Protein AF-A0A3C0UA72-F1 (afdb_monomer_lite)

Foldseek 3Di:
DDPPPPPPPPPPQDFPDWDAQDWDADVVRTPDGGDTDTHTPPDDDD

pLDDT: mean 85.11, std 18.23, range [44.28, 98.38]

Secondary structure (DSSP, 8-state):
---------------SEEEEEEEEEETTEEEEEEEEEEE-TT----

Structure (mmCIF, N/CA/C/O backbone):
data_AF-A0A3C0UA72-F1
#
_entry.id   AF-A0A3C0UA72-F1
#
loop_
_atom_site.group_PDB
_atom_site.id
_atom_site.type_symbol
_atom_site.label_atom_id
_atom_site.label_alt_id
_atom_site.label_comp_id
_atom_site.label_asym_id
_atom_site.label_entity_id
_atom_site.label_seq_id
_atom_site.pdbx_PDB_ins_code
_atom_site.Cartn_x
_atom_site.Cartn_y
_atom_site.Cartn_z
_atom_site.occupancy
_atom_site.B_iso_or_equiv
_atom_site.auth_seq_id
_atom_site.auth_comp_id
_atom_site.auth_asym_id
_atom_site.auth_atom_id
_atom_site.pdbx_PDB_model_num
ATOM 1 N N . MET A 1 1 ? 29.626 -24.282 -33.349 1.00 47.12 1 MET A N 1
ATOM 2 C CA . MET A 1 1 ? 29.326 -22.839 -33.456 1.00 47.12 1 MET A CA 1
ATOM 3 C C . MET A 1 1 ? 28.031 -22.621 -32.705 1.00 47.12 1 MET A C 1
ATOM 5 O O . MET A 1 1 ? 27.102 -23.390 -32.891 1.00 47.12 1 MET A O 1
ATOM 9 N N . THR A 1 2 ? 28.077 -21.729 -31.728 1.00 44.28 2 THR A N 1
ATOM 10 C CA . THR A 1 2 ? 27.174 -21.618 -30.579 1.00 44.28 2 THR A CA 1
ATOM 11 C C . THR A 1 2 ? 25.725 -21.331 -30.966 1.00 44.28 2 THR A C 1
ATOM 13 O O . THR A 1 2 ? 25.446 -20.320 -31.608 1.00 44.28 2 THR A O 1
ATOM 16 N N . GLU A 1 3 ? 24.802 -22.174 -30.501 1.00 49.06 3 GLU A N 1
ATOM 17 C CA . GLU A 1 3 ? 23.394 -21.8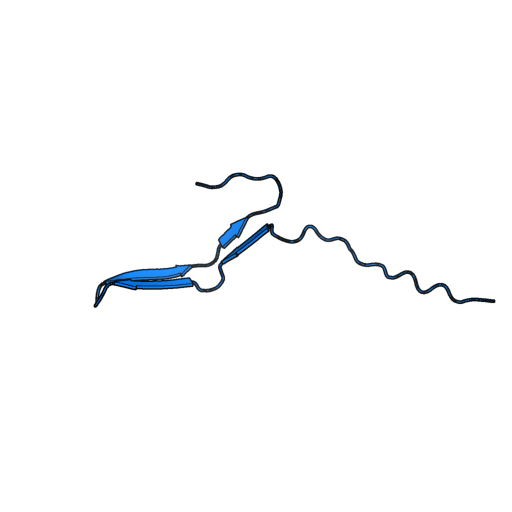07 -30.362 1.00 49.06 3 GLU A CA 1
ATOM 18 C C . GLU A 1 3 ? 23.284 -20.770 -29.241 1.00 49.06 3 GLU A C 1
ATOM 20 O O . GLU A 1 3 ? 23.304 -21.078 -28.051 1.00 49.06 3 GLU A O 1
ATOM 25 N N . THR A 1 4 ? 23.230 -19.499 -29.628 1.00 56.72 4 THR A N 1
ATOM 26 C CA . THR A 1 4 ? 22.884 -18.409 -28.720 1.00 56.72 4 THR A CA 1
ATOM 27 C C . THR A 1 4 ? 21.384 -18.482 -28.458 1.00 56.72 4 THR A C 1
ATOM 29 O O . THR A 1 4 ? 20.583 -17.921 -29.210 1.00 56.72 4 THR A O 1
ATOM 32 N N . THR A 1 5 ? 20.993 -19.181 -27.392 1.00 61.91 5 THR A N 1
ATOM 33 C CA . THR A 1 5 ? 19.633 -19.125 -26.851 1.00 61.91 5 THR A CA 1
ATOM 34 C C . THR A 1 5 ? 19.337 -17.684 -26.456 1.00 61.91 5 THR A C 1
ATOM 36 O O . THR A 1 5 ? 19.810 -17.180 -25.437 1.00 61.91 5 THR A O 1
ATOM 39 N N . LYS A 1 6 ? 18.561 -16.995 -27.296 1.00 50.44 6 LYS A N 1
ATOM 40 C CA . LYS A 1 6 ? 17.943 -15.718 -26.955 1.00 50.44 6 LYS A CA 1
ATOM 41 C C . LYS A 1 6 ? 17.039 -15.973 -25.758 1.00 50.44 6 LYS A C 1
ATOM 43 O O . LYS A 1 6 ? 15.948 -16.518 -25.911 1.00 50.44 6 LYS A O 1
ATOM 48 N N . ASN A 1 7 ? 17.492 -15.571 -24.576 1.00 57.75 7 ASN A N 1
ATOM 49 C CA . ASN A 1 7 ? 16.624 -15.422 -23.423 1.00 57.75 7 ASN A CA 1
ATOM 50 C C . ASN A 1 7 ? 15.694 -14.245 -23.734 1.00 57.75 7 ASN A C 1
ATOM 52 O O . ASN A 1 7 ? 15.972 -13.092 -23.415 1.00 57.75 7 ASN A O 1
ATOM 56 N N . ASN A 1 8 ? 14.618 -14.539 -24.459 1.00 56.47 8 ASN A N 1
ATOM 57 C CA . ASN A 1 8 ? 13.529 -13.620 -24.720 1.00 56.47 8 ASN A CA 1
ATOM 58 C C . ASN A 1 8 ? 12.712 -13.524 -23.430 1.00 56.47 8 ASN A C 1
ATOM 60 O O . ASN A 1 8 ? 11.583 -14.001 -23.350 1.00 56.47 8 ASN A O 1
ATOM 64 N N . ALA A 1 9 ? 13.313 -12.938 -22.391 1.00 55.66 9 ALA A N 1
ATOM 65 C CA . ALA A 1 9 ? 12.530 -12.305 -21.358 1.00 55.66 9 ALA A CA 1
ATOM 66 C C . ALA A 1 9 ? 11.781 -11.196 -22.091 1.00 55.66 9 ALA A C 1
ATOM 68 O O . ALA A 1 9 ? 12.343 -10.146 -22.403 1.00 55.66 9 ALA A O 1
ATOM 69 N N . SER A 1 10 ? 10.518 -11.446 -22.428 1.00 54.28 10 SER A N 1
ATOM 70 C CA . SER A 1 10 ? 9.587 -10.345 -22.543 1.00 54.28 10 SER A CA 1
ATOM 71 C C . SER A 1 10 ? 9.730 -9.596 -21.223 1.00 54.28 10 SER A C 1
ATOM 73 O O . SER A 1 10 ? 9.233 -10.068 -20.199 1.00 54.28 10 SER A O 1
ATOM 75 N N . SER A 1 11 ? 10.459 -8.478 -21.219 1.00 61.03 11 SER A N 1
ATOM 76 C CA . SER A 1 11 ? 10.379 -7.469 -20.165 1.00 61.03 11 SER A CA 1
ATOM 77 C C . SER A 1 11 ? 8.977 -6.870 -20.241 1.00 61.03 11 SER A C 1
ATOM 79 O O . SER A 1 11 ? 8.778 -5.719 -20.613 1.00 61.03 11 SER A O 1
ATOM 81 N N . GLY A 1 12 ? 7.976 -7.715 -19.993 1.00 69.62 12 GLY A N 1
ATOM 82 C CA . GLY A 1 12 ? 6.612 -7.320 -19.763 1.00 69.62 12 GLY A CA 1
ATOM 83 C C . GLY A 1 12 ? 6.661 -6.446 -18.532 1.00 69.62 12 GLY A C 1
ATOM 84 O O . GLY A 1 12 ? 7.312 -6.790 -17.547 1.00 69.62 12 GLY A O 1
ATOM 85 N N . ILE A 1 13 ? 6.054 -5.275 -18.639 1.00 80.56 13 ILE A N 1
ATOM 86 C CA . ILE A 1 13 ? 6.045 -4.287 -17.573 1.00 80.56 13 ILE A CA 1
ATOM 87 C C . ILE A 1 13 ? 5.503 -4.976 -16.312 1.00 80.56 13 ILE A C 1
ATOM 89 O O . ILE A 1 13 ? 4.329 -5.337 -16.251 1.00 80.56 13 ILE A O 1
ATOM 93 N N . VAL A 1 14 ? 6.377 -5.207 -15.330 1.00 90.94 14 VAL A N 1
ATOM 94 C CA . VAL A 1 14 ? 6.007 -5.826 -14.054 1.00 90.94 14 VAL A CA 1
ATOM 95 C C . VAL A 1 14 ? 5.365 -4.746 -13.187 1.00 90.94 14 VAL A C 1
ATOM 97 O O . VAL A 1 14 ? 5.921 -3.648 -13.098 1.00 90.94 14 VAL A O 1
ATOM 100 N N . PRO A 1 15 ? 4.219 -5.014 -12.539 1.00 94.19 15 PRO A N 1
ATOM 101 C CA . PRO A 1 15 ? 3.650 -4.072 -11.590 1.00 94.19 15 PRO A CA 1
ATOM 102 C C . PRO A 1 15 ? 4.638 -3.695 -10.488 1.00 94.19 15 PRO A C 1
ATOM 104 O O . PRO A 1 15 ? 5.304 -4.560 -9.922 1.00 94.19 15 PRO A O 1
ATOM 107 N N . ALA A 1 16 ? 4.693 -2.408 -10.154 1.00 94.94 16 ALA A N 1
ATOM 108 C CA . ALA A 1 16 ? 5.502 -1.909 -9.048 1.00 94.94 16 ALA A CA 1
ATOM 109 C C . ALA A 1 16 ? 4.912 -2.312 -7.688 1.00 94.94 16 ALA A C 1
ATOM 111 O O . ALA A 1 16 ? 5.652 -2.587 -6.747 1.00 94.94 16 ALA A O 1
ATOM 112 N N . VAL A 1 17 ? 3.580 -2.384 -7.587 1.00 95.81 17 VAL A N 1
ATOM 113 C CA . VAL A 1 17 ? 2.875 -2.892 -6.403 1.00 95.81 17 VAL A CA 1
ATOM 114 C C . VAL A 1 17 ? 1.791 -3.863 -6.847 1.00 95.81 17 VAL A C 1
ATOM 116 O O . VAL A 1 17 ? 1.047 -3.581 -7.787 1.00 95.81 17 VAL A O 1
ATOM 119 N N . LYS A 1 18 ? 1.678 -4.991 -6.142 1.00 96.75 18 LYS A N 1
ATOM 120 C CA . LYS A 1 18 ? 0.577 -5.945 -6.277 1.00 96.75 18 LYS A CA 1
ATOM 121 C C . LYS A 1 18 ? 0.032 -6.285 -4.891 1.00 96.75 18 LYS A C 1
ATOM 123 O O . LYS A 1 18 ? 0.727 -6.896 -4.085 1.00 96.75 18 LYS A O 1
ATOM 128 N N . ALA A 1 19 ? -1.204 -5.892 -4.622 1.00 97.44 19 ALA A N 1
ATOM 129 C CA . ALA A 1 19 ? -1.990 -6.369 -3.496 1.00 97.44 19 ALA A CA 1
ATOM 130 C C . ALA A 1 19 ? -2.881 -7.501 -4.005 1.00 97.44 19 ALA A C 1
ATOM 132 O O . ALA A 1 19 ? -3.583 -7.317 -4.998 1.00 97.44 19 ALA A O 1
ATOM 133 N N . THR A 1 20 ? -2.823 -8.664 -3.361 1.00 98.06 20 THR A N 1
ATOM 134 C CA . THR A 1 20 ? -3.662 -9.810 -3.719 1.00 98.06 20 THR A CA 1
ATOM 135 C C . THR A 1 20 ? -4.482 -10.245 -2.529 1.00 98.06 20 THR A C 1
ATOM 137 O O . THR A 1 20 ? -3.891 -10.582 -1.500 1.00 98.06 20 THR A O 1
ATOM 140 N N . GLN A 1 21 ? -5.804 -10.277 -2.676 1.00 98.38 21 GLN A N 1
ATOM 141 C CA . GLN A 1 21 ? -6.737 -10.750 -1.655 1.00 98.38 21 GLN A CA 1
ATOM 142 C C . GLN A 1 21 ? -6.398 -10.208 -0.259 1.00 98.38 21 GLN A C 1
ATOM 144 O O . GLN A 1 21 ? -6.277 -10.954 0.709 1.00 98.38 21 GLN A O 1
ATOM 149 N N . VAL A 1 22 ? -6.173 -8.899 -0.133 1.00 97.62 22 VAL A N 1
ATOM 150 C CA . VAL A 1 22 ? -5.744 -8.315 1.141 1.00 97.62 22 VAL A CA 1
ATOM 151 C C . VAL A 1 22 ? -6.903 -8.297 2.134 1.00 97.62 22 VAL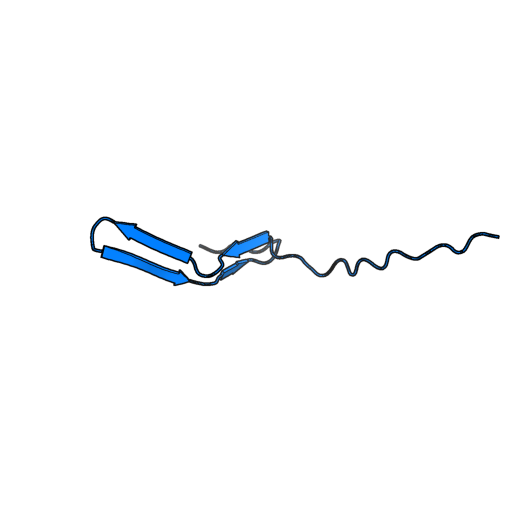 A C 1
ATOM 153 O O . VAL A 1 22 ? -7.988 -7.782 1.851 1.00 97.62 22 VAL A O 1
ATOM 156 N N . HIS A 1 23 ? -6.641 -8.817 3.334 1.00 98.19 23 HIS A N 1
ATOM 157 C CA . HIS A 1 23 ? -7.557 -8.809 4.470 1.00 98.19 23 HIS A CA 1
ATOM 158 C C . HIS A 1 23 ? -6.913 -8.107 5.666 1.00 98.19 23 HIS A C 1
ATOM 160 O O . HIS A 1 23 ? -5.760 -8.369 6.011 1.00 98.19 23 HIS A O 1
ATOM 166 N N . LYS A 1 24 ? -7.664 -7.228 6.333 1.00 97.38 24 LYS A N 1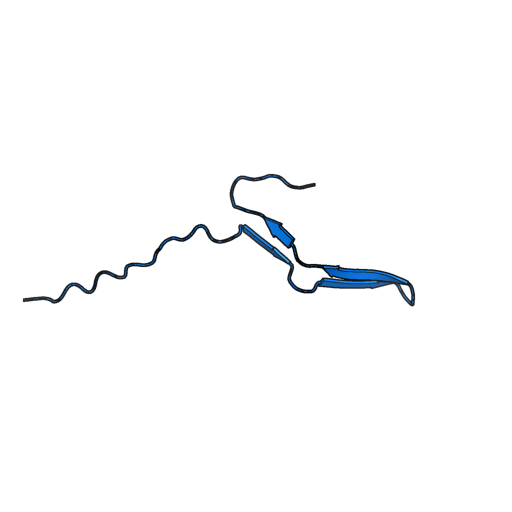
ATOM 167 C CA . LYS A 1 24 ? -7.230 -6.579 7.577 1.00 97.38 24 LYS A CA 1
ATOM 168 C C . LYS A 1 24 ? -8.434 -6.310 8.465 1.00 97.38 24 LYS A C 1
ATOM 170 O O . LYS A 1 24 ? -9.482 -5.890 7.979 1.00 97.38 24 LYS A O 1
ATOM 175 N N . ALA A 1 25 ? -8.268 -6.530 9.764 1.00 97.81 25 ALA A N 1
ATOM 176 C CA . ALA A 1 25 ? -9.269 -6.241 10.777 1.00 97.81 25 ALA A CA 1
ATOM 177 C C . ALA A 1 25 ? -8.634 -5.567 12.000 1.00 97.81 25 ALA A C 1
ATOM 179 O O . ALA A 1 25 ? -7.440 -5.736 12.262 1.00 97.81 25 ALA A O 1
ATOM 180 N N . PHE A 1 26 ? -9.454 -4.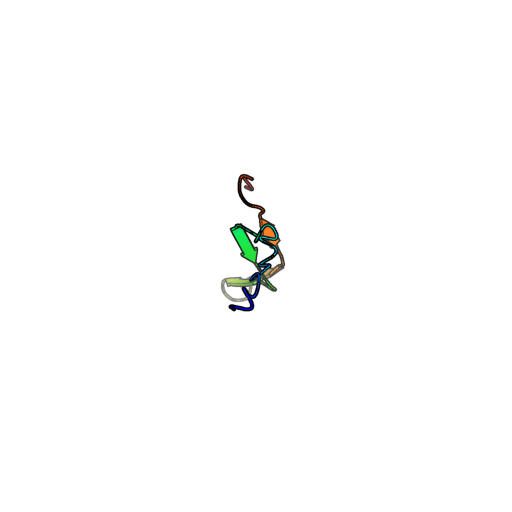819 12.733 1.00 98.12 26 PHE A N 1
ATOM 181 C CA . PHE A 1 26 ? -9.159 -4.291 14.060 1.00 98.12 26 PHE A CA 1
ATOM 182 C C . PHE A 1 26 ? -10.247 -4.789 15.014 1.00 98.12 26 PHE A C 1
ATOM 184 O O . PHE A 1 26 ? -11.402 -4.365 14.936 1.00 98.12 26 PHE A O 1
ATOM 191 N N . GLY A 1 27 ? -9.892 -5.748 15.872 1.00 96.62 27 GLY A N 1
ATOM 192 C CA . GLY A 1 27 ? -10.875 -6.518 16.633 1.00 96.62 27 GLY A CA 1
ATOM 193 C C . GLY A 1 27 ? -11.865 -7.209 15.693 1.00 96.62 27 GLY A C 1
ATOM 194 O O . GLY A 1 27 ? -11.464 -7.843 14.719 1.00 96.62 27 GLY A O 1
ATOM 195 N N . ASN A 1 28 ? -13.157 -7.019 15.950 1.00 96.00 28 ASN A N 1
ATOM 196 C CA . ASN A 1 28 ? -14.226 -7.602 15.134 1.00 96.00 28 ASN A CA 1
ATOM 197 C C . ASN A 1 28 ? -14.536 -6.784 13.865 1.00 96.00 28 ASN A C 1
ATOM 199 O O . ASN A 1 28 ? -15.357 -7.202 13.049 1.00 96.00 28 ASN A O 1
ATOM 203 N N . LEU A 1 29 ? -13.917 -5.610 13.682 1.00 97.62 29 LEU A N 1
ATOM 204 C CA . LEU A 1 29 ? -14.155 -4.766 12.515 1.00 97.62 29 LEU A CA 1
ATOM 205 C C . LEU A 1 29 ? -13.188 -5.120 11.386 1.00 97.62 29 LEU A C 1
ATOM 207 O O . LEU A 1 29 ? -11.994 -4.835 11.452 1.00 97.62 29 LEU A O 1
ATOM 211 N N . HIS A 1 30 ? -13.724 -5.684 10.311 1.00 96.25 30 HIS A N 1
ATOM 212 C CA . HIS A 1 30 ? -12.975 -5.950 9.087 1.00 96.25 30 HIS A CA 1
ATOM 213 C C . HIS A 1 30 ? -12.872 -4.675 8.244 1.00 96.25 30 HIS A C 1
ATOM 2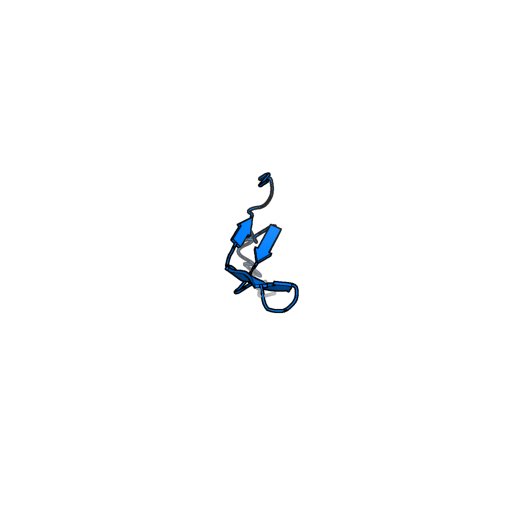15 O O . HIS A 1 30 ? -13.876 -4.224 7.696 1.00 96.25 30 HIS A O 1
ATOM 221 N N . VAL A 1 31 ? -11.664 -4.125 8.121 1.00 97.44 31 VAL A N 1
ATOM 222 C CA . VAL A 1 31 ? -11.388 -2.890 7.369 1.00 97.44 31 VAL A CA 1
ATOM 223 C C . VAL A 1 31 ? -10.989 -3.143 5.917 1.00 97.44 31 VAL A C 1
ATOM 225 O O . VAL A 1 31 ? -11.287 -2.316 5.067 1.00 97.44 31 VAL A O 1
ATOM 228 N N . LEU A 1 32 ? -10.379 -4.290 5.606 1.00 98.00 32 LEU A N 1
ATOM 229 C CA . LEU A 1 32 ? -10.118 -4.735 4.232 1.00 98.00 32 LEU A CA 1
ATOM 230 C C . LEU A 1 32 ? -10.622 -6.171 4.062 1.00 98.00 32 LEU A C 1
ATOM 232 O O . LEU A 1 32 ? -10.410 -7.011 4.945 1.00 98.00 32 LEU A O 1
ATOM 236 N N . LYS A 1 33 ? -11.295 -6.448 2.940 1.00 96.81 33 LYS A N 1
ATOM 237 C CA . LYS A 1 33 ? -11.927 -7.742 2.641 1.00 96.81 33 LYS A CA 1
ATOM 238 C C . LYS A 1 33 ? -11.617 -8.180 1.209 1.00 96.81 33 LYS A C 1
ATOM 240 O O . LYS A 1 33 ? -12.360 -7.828 0.303 1.00 96.81 33 LYS A O 1
ATOM 245 N N . GLY A 1 34 ? -10.557 -8.964 1.032 1.00 97.19 34 GLY A N 1
ATOM 246 C CA . GLY A 1 34 ? -10.218 -9.569 -0.258 1.00 97.19 34 GLY A CA 1
ATOM 247 C C . GLY A 1 34 ? -9.922 -8.523 -1.327 1.00 97.19 34 GLY A C 1
ATOM 248 O O . GLY A 1 34 ? -10.501 -8.568 -2.402 1.00 97.19 34 GLY A O 1
ATOM 249 N N . ILE A 1 35 ? -9.095 -7.530 -0.996 1.00 97.44 35 ILE A N 1
ATOM 250 C CA . ILE A 1 35 ? -8.787 -6.439 -1.925 1.00 97.44 35 ILE A CA 1
ATOM 251 C C . ILE A 1 35 ? -7.627 -6.831 -2.838 1.00 97.44 35 ILE A C 1
ATOM 253 O O . ILE A 1 35 ? -6.532 -7.134 -2.355 1.00 97.44 35 ILE A O 1
ATOM 257 N N . ASP A 1 36 ? -7.862 -6.746 -4.144 1.00 97.88 36 ASP A N 1
ATOM 258 C CA . ASP A 1 36 ? -6.831 -6.803 -5.174 1.00 97.88 36 ASP A CA 1
ATOM 259 C C . ASP A 1 36 ? -6.509 -5.392 -5.682 1.00 97.88 36 ASP A C 1
ATOM 261 O O . ASP A 1 36 ? -7.402 -4.585 -5.939 1.00 97.88 36 ASP A O 1
ATOM 265 N N . MET A 1 37 ? -5.224 -5.086 -5.852 1.00 97.19 37 MET A N 1
ATOM 266 C CA . MET A 1 37 ? -4.769 -3.822 -6.435 1.00 97.19 37 MET A CA 1
ATOM 267 C C . MET A 1 37 ? -3.461 -4.031 -7.187 1.00 97.19 37 MET A C 1
ATOM 269 O O . MET A 1 37 ? -2.596 -4.793 -6.763 1.00 97.19 37 MET A O 1
ATOM 273 N N . THR A 1 38 ? -3.297 -3.329 -8.302 1.00 96.25 38 THR A N 1
ATOM 274 C CA . THR A 1 38 ? -2.061 -3.332 -9.086 1.00 96.25 38 THR A CA 1
ATOM 275 C C . THR A 1 38 ? -1.681 -1.892 -9.398 1.00 96.25 38 THR A C 1
ATOM 277 O O . THR A 1 38 ? -2.519 -1.135 -9.879 1.00 96.25 38 THR A O 1
ATOM 280 N N . VAL A 1 39 ? -0.430 -1.517 -9.135 1.00 96.31 39 VAL A N 1
ATOM 281 C CA . VAL A 1 39 ? 0.115 -0.194 -9.471 1.00 96.31 39 VAL A CA 1
ATOM 282 C C . VAL A 1 39 ? 1.240 -0.382 -10.475 1.00 96.31 39 VAL A C 1
ATOM 284 O O . VAL A 1 39 ? 2.203 -1.109 -10.215 1.00 96.31 39 VAL A O 1
ATOM 287 N N . MET A 1 40 ? 1.109 0.257 -11.636 1.00 95.38 40 MET A N 1
ATOM 288 C CA . MET A 1 40 ? 2.109 0.179 -12.700 1.00 95.38 40 MET A CA 1
ATOM 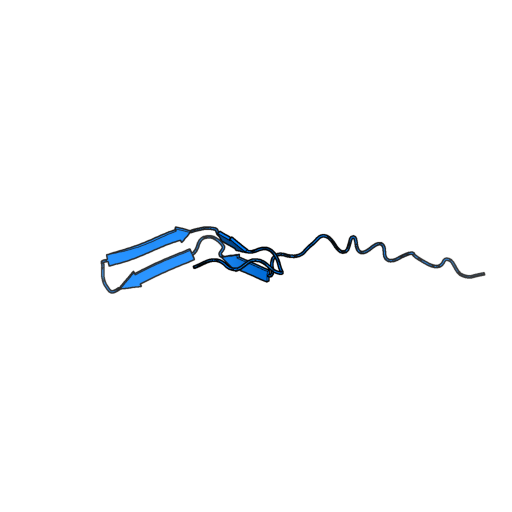289 C C . MET A 1 40 ? 3.292 1.112 -12.398 1.00 95.38 40 MET A C 1
ATOM 291 O O . MET A 1 40 ? 3.093 2.175 -11.800 1.00 95.38 40 MET A O 1
ATOM 295 N N . PRO A 1 41 ? 4.526 0.762 -12.805 1.00 94.25 41 PRO A N 1
ATOM 296 C CA . PRO A 1 41 ? 5.686 1.630 -12.615 1.00 94.25 41 PRO A CA 1
ATOM 297 C C . PRO A 1 41 ? 5.469 3.040 -13.183 1.00 94.25 41 PRO A C 1
ATOM 299 O O . PRO A 1 41 ? 4.866 3.202 -14.242 1.00 94.25 41 PRO A O 1
ATOM 302 N N . GLY A 1 42 ? 5.972 4.061 -12.483 1.00 94.75 42 GLY A N 1
ATOM 303 C CA . GLY A 1 42 ? 5.877 5.465 -12.905 1.00 94.75 42 GLY A CA 1
ATOM 304 C C . GLY A 1 42 ? 4.522 6.135 -12.646 1.00 94.75 42 GLY A C 1
ATOM 305 O O . GLY A 1 42 ? 4.371 7.315 -12.950 1.00 94.75 42 GLY A O 1
ATOM 306 N N . THR A 1 43 ? 3.554 5.416 -12.070 1.00 92.69 43 THR A N 1
ATOM 307 C CA . THR A 1 43 ? 2.258 5.978 -11.661 1.00 92.69 43 THR A CA 1
ATOM 308 C C . THR A 1 43 ? 2.236 6.284 -10.165 1.00 92.69 43 THR A C 1
ATOM 310 O O . THR A 1 43 ? 2.891 5.606 -9.373 1.00 92.69 43 THR A O 1
ATOM 313 N N . VAL A 1 44 ? 1.487 7.319 -9.781 1.00 94.88 44 VAL A N 1
ATOM 314 C CA . VAL A 1 44 ? 1.215 7.657 -8.378 1.00 94.88 44 VAL A CA 1
ATOM 315 C C . VAL A 1 44 ? -0.248 7.342 -8.094 1.00 94.88 44 VAL A C 1
ATOM 317 O O . VAL A 1 44 ? -1.132 7.728 -8.856 1.00 94.88 44 VAL A O 1
ATOM 320 N N . THR A 1 45 ? -0.500 6.627 -7.003 1.00 91.44 45 THR A N 1
ATOM 321 C CA . THR A 1 45 ? -1.840 6.263 -6.529 1.00 91.44 45 THR A CA 1
ATOM 322 C C . THR A 1 45 ? -1.919 6.618 -5.046 1.00 91.44 45 THR A C 1
ATOM 324 O O . THR A 1 45 ? -0.955 6.368 -4.321 1.00 91.44 45 THR A O 1
ATOM 327 N N . VAL A 1 46 ? -3.020 7.252 -4.630 1.00 90.25 46 VAL A N 1
ATOM 328 C CA . VAL A 1 46 ? -3.246 7.792 -3.275 1.00 90.25 46 VAL A CA 1
ATOM 329 C C . VAL A 1 46 ? -4.409 7.065 -2.621 1.00 90.25 46 VAL A C 1
ATOM 331 O O . VAL A 1 46 ? -5.396 6.810 -3.347 1.00 90.25 46 VAL A O 1
#

Sequence (46 aa):
MTETTKNNASSGIVPAVKATQVHKAFGNLHVLKGIDMTVMPGTVTV

Radius of gyration: 18.98 Å; chains: 1; bounding box: 44×31×50 Å